Protein AF-A0A941S8G1-F1 (afdb_monomer_lite)

Radius of gyration: 14.99 Å; chains: 1; bounding box: 40×36×42 Å

Structure (mmCIF, N/CA/C/O backbone):
data_AF-A0A941S8G1-F1
#
_entry.id   AF-A0A941S8G1-F1
#
loop_
_atom_site.group_PDB
_atom_site.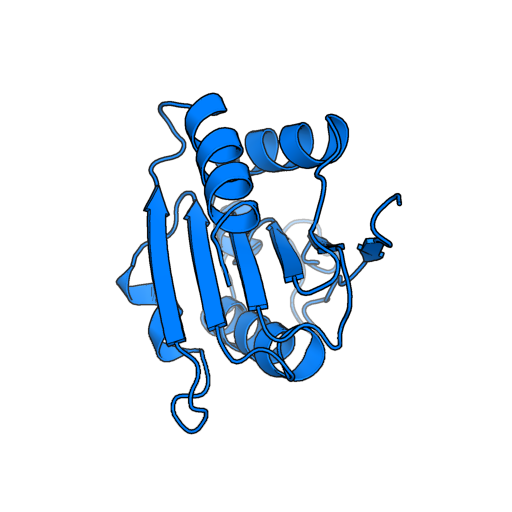id
_atom_site.type_symbol
_atom_site.label_atom_id
_atom_site.label_alt_id
_atom_site.label_comp_id
_atom_site.label_asym_id
_atom_site.label_entity_id
_atom_site.label_seq_id
_atom_site.pdbx_PDB_ins_code
_atom_site.Cartn_x
_atom_site.Cartn_y
_atom_site.Cartn_z
_atom_site.occupancy
_atom_site.B_iso_or_equiv
_atom_site.auth_seq_id
_atom_site.auth_comp_id
_atom_site.auth_asym_id
_atom_site.auth_atom_id
_atom_site.pdbx_PDB_model_num
ATOM 1 N N . MET A 1 1 ? 0.947 2.226 21.426 1.00 46.94 1 MET A N 1
ATOM 2 C CA . MET A 1 1 ? 1.421 0.848 21.157 1.00 46.94 1 MET A CA 1
ATOM 3 C C . MET A 1 1 ? 2.188 0.876 19.835 1.00 46.94 1 MET A C 1
ATOM 5 O O . MET A 1 1 ? 1.737 1.578 18.941 1.00 46.94 1 MET A O 1
ATOM 9 N N . LYS A 1 2 ? 3.360 0.236 19.699 1.00 51.78 2 LYS A N 1
ATOM 10 C CA . LYS A 1 2 ? 4.043 0.170 18.388 1.00 51.78 2 LYS A CA 1
ATOM 11 C C . LYS A 1 2 ? 3.236 -0.755 17.471 1.00 51.78 2 LYS A C 1
ATOM 13 O O . LYS A 1 2 ? 2.926 -1.872 17.883 1.00 51.78 2 LYS A O 1
ATOM 18 N N . ALA A 1 3 ? 2.880 -0.292 16.273 1.00 56.44 3 ALA A N 1
ATOM 19 C CA . ALA A 1 3 ? 2.193 -1.122 15.288 1.00 56.44 3 ALA A CA 1
ATOM 20 C C . ALA A 1 3 ? 3.058 -2.350 14.961 1.00 56.44 3 ALA A C 1
ATOM 22 O O . ALA A 1 3 ? 4.266 -2.221 14.752 1.00 56.44 3 ALA A O 1
ATOM 23 N N . ARG A 1 4 ? 2.458 -3.547 14.949 1.00 70.94 4 ARG A N 1
ATOM 24 C CA . ARG A 1 4 ? 3.142 -4.756 14.469 1.00 70.94 4 ARG A CA 1
ATOM 25 C C . ARG A 1 4 ? 3.338 -4.631 12.959 1.00 70.94 4 ARG A C 1
ATOM 27 O O . ARG A 1 4 ? 2.390 -4.260 12.269 1.00 70.94 4 ARG A O 1
ATOM 34 N N . ALA A 1 5 ? 4.555 -4.903 12.494 1.00 81.75 5 ALA A N 1
ATOM 35 C CA . ALA A 1 5 ? 4.916 -4.894 11.083 1.00 81.75 5 ALA A CA 1
ATOM 36 C C . ALA A 1 5 ? 4.945 -6.323 10.543 1.00 81.75 5 ALA A C 1
ATOM 38 O O . ALA A 1 5 ? 5.707 -7.155 11.034 1.00 81.75 5 ALA A O 1
ATOM 39 N N . ASP A 1 6 ? 4.126 -6.578 9.529 1.00 82.94 6 ASP A N 1
ATOM 40 C CA . ASP A 1 6 ? 4.162 -7.790 8.725 1.00 82.94 6 ASP A CA 1
ATOM 41 C C . ASP A 1 6 ? 4.955 -7.485 7.448 1.00 82.94 6 ASP A C 1
ATOM 43 O O . ASP A 1 6 ? 4.544 -6.643 6.644 1.00 82.94 6 ASP A O 1
ATOM 47 N N . THR A 1 7 ? 6.063 -8.186 7.218 1.00 82.50 7 THR A N 1
ATOM 48 C CA . THR A 1 7 ? 6.676 -8.219 5.886 1.00 82.50 7 THR A CA 1
ATOM 49 C C . THR A 1 7 ? 5.793 -9.061 4.972 1.00 82.50 7 THR A C 1
ATOM 51 O O . THR A 1 7 ? 5.496 -10.216 5.282 1.00 82.50 7 THR A O 1
ATOM 54 N N . ILE A 1 8 ? 5.361 -8.495 3.846 1.00 82.00 8 ILE A N 1
ATOM 55 C CA . ILE A 1 8 ? 4.464 -9.160 2.896 1.00 82.00 8 ILE A CA 1
ATOM 56 C C . ILE A 1 8 ? 5.070 -9.150 1.492 1.00 82.00 8 ILE A C 1
ATOM 58 O O . ILE A 1 8 ? 4.488 -8.613 0.563 1.00 82.00 8 ILE A O 1
ATOM 62 N N . SER A 1 9 ? 6.251 -9.740 1.322 1.00 77.31 9 SER A N 1
ATOM 63 C CA . SER A 1 9 ? 6.925 -9.813 0.018 1.00 77.31 9 SER A CA 1
ATOM 64 C C . SER A 1 9 ? 6.367 -10.936 -0.863 1.00 77.31 9 SER A C 1
ATOM 66 O O . SER A 1 9 ? 5.870 -11.953 -0.365 1.00 77.31 9 SER A O 1
ATOM 68 N N . ARG A 1 10 ? 6.445 -10.768 -2.186 1.00 75.44 10 ARG A N 1
ATOM 69 C CA . ARG A 1 10 ? 6.044 -11.772 -3.190 1.00 75.44 10 ARG A CA 1
ATOM 70 C C . ARG A 1 10 ? 7.096 -11.848 -4.298 1.00 75.44 10 ARG A C 1
ATOM 72 O O . ARG A 1 10 ? 7.758 -10.851 -4.569 1.00 75.44 10 ARG A O 1
ATOM 79 N N . ALA A 1 11 ? 7.242 -13.022 -4.913 1.00 75.94 11 ALA A N 1
ATOM 80 C CA . ALA A 1 11 ? 8.212 -13.293 -5.977 1.00 75.94 11 ALA A CA 1
ATOM 81 C C . ALA A 1 11 ? 7.508 -13.608 -7.307 1.00 75.94 11 ALA A C 1
ATOM 83 O O . ALA A 1 11 ? 6.461 -14.262 -7.303 1.00 75.94 11 ALA A O 1
ATOM 84 N N . HIS A 1 12 ? 8.088 -13.191 -8.441 1.00 72.56 12 HIS A N 1
ATOM 85 C CA . HIS A 1 12 ? 7.605 -13.613 -9.764 1.00 72.56 12 HIS A CA 1
ATOM 86 C C . HIS A 1 12 ? 8.127 -15.010 -10.082 1.00 72.56 12 HIS A C 1
ATOM 88 O O . HIS A 1 12 ? 9.312 -15.199 -10.359 1.00 72.56 12 HIS A O 1
ATOM 94 N N . MET A 1 13 ? 7.240 -16.002 -10.052 1.00 71.38 13 MET A N 1
ATOM 95 C CA . MET A 1 13 ? 7.596 -17.362 -10.440 1.00 71.38 13 MET A CA 1
ATOM 96 C C . MET A 1 13 ? 7.676 -17.448 -11.969 1.00 71.38 13 MET A C 1
ATOM 98 O O . MET A 1 13 ? 6.654 -17.479 -12.651 1.00 71.38 13 MET A O 1
ATOM 102 N N . GLY A 1 14 ? 8.899 -17.505 -12.504 1.00 72.75 14 GLY A N 1
ATOM 103 C CA . GLY A 1 14 ? 9.152 -17.702 -13.938 1.00 72.75 14 GLY A CA 1
ATOM 104 C C . GLY A 1 14 ? 9.641 -16.467 -14.699 1.00 72.75 14 GLY A C 1
ATOM 105 O O . GLY A 1 14 ? 9.787 -16.530 -15.921 1.00 72.75 14 GLY A O 1
ATOM 106 N N . LYS A 1 15 ? 9.931 -15.360 -14.008 1.00 74.06 15 LYS A N 1
ATOM 107 C CA . LYS A 1 15 ? 10.639 -14.208 -14.578 1.00 74.06 15 LYS A CA 1
ATOM 108 C C . LYS A 1 15 ? 11.819 -13.817 -13.695 1.00 74.06 15 LYS A C 1
ATOM 110 O O . LYS A 1 15 ? 11.701 -13.758 -12.473 1.00 74.06 15 LYS A O 1
ATOM 115 N N . SER A 1 16 ? 12.936 -13.516 -14.345 1.00 80.31 16 SER A N 1
ATOM 116 C CA . SER A 1 16 ? 14.133 -12.978 -13.707 1.00 80.31 16 SER A CA 1
ATOM 117 C C . SER A 1 16 ? 14.326 -11.514 -14.083 1.00 80.31 16 SER A C 1
ATOM 119 O O . SER A 1 16 ? 13.880 -11.074 -15.145 1.00 80.31 16 SER A O 1
ATOM 121 N N . GLY A 1 17 ? 15.011 -10.772 -13.217 1.00 74.06 17 GLY A N 1
ATOM 122 C CA . GLY A 1 17 ? 15.521 -9.448 -13.534 1.00 74.06 17 GLY A CA 1
ATOM 123 C C . GLY A 1 17 ? 16.652 -9.513 -14.569 1.00 74.06 17 GLY A C 1
ATOM 124 O O . GLY A 1 17 ? 17.101 -10.605 -14.938 1.00 74.06 17 GLY A O 1
ATOM 125 N N . PRO A 1 18 ? 17.154 -8.352 -15.025 1.00 75.25 18 PRO A N 1
ATOM 126 C CA . PRO A 1 18 ? 18.243 -8.278 -16.003 1.00 75.25 18 PRO A CA 1
ATOM 127 C C . PRO A 1 18 ? 19.530 -9.011 -15.587 1.00 75.25 18 PRO A C 1
ATOM 129 O O . PRO A 1 18 ? 20.319 -9.404 -16.440 1.00 75.25 18 PRO A O 1
ATOM 132 N N . ASP A 1 19 ? 19.739 -9.218 -14.285 1.00 79.56 19 ASP A N 1
ATOM 133 C CA . ASP A 1 19 ? 20.879 -9.939 -13.709 1.00 79.56 19 ASP A CA 1
ATOM 134 C C . ASP A 1 19 ? 20.631 -11.452 -13.525 1.00 79.56 19 ASP A C 1
ATOM 136 O O . ASP A 1 19 ? 21.445 -12.149 -12.917 1.00 79.56 19 ASP A O 1
ATOM 140 N N . GLY A 1 20 ? 19.502 -11.968 -14.020 1.00 80.06 20 GLY A N 1
ATOM 141 C CA . GLY A 1 20 ? 19.110 -13.372 -13.908 1.00 80.06 20 GLY A CA 1
ATOM 142 C C . GLY A 1 20 ? 18.503 -13.763 -12.556 1.00 80.06 20 GLY A C 1
ATOM 143 O O . GLY A 1 20 ? 18.044 -14.901 -12.417 1.00 80.06 20 GLY A O 1
ATOM 144 N N . LYS A 1 21 ? 18.432 -12.853 -11.575 1.00 79.50 21 LYS A N 1
ATOM 145 C CA . LYS A 1 21 ? 17.891 -13.146 -10.237 1.00 79.50 21 LYS A CA 1
ATOM 146 C C . LYS A 1 21 ? 16.364 -13.029 -10.184 1.00 79.50 21 LYS A C 1
ATOM 148 O O . LYS A 1 21 ? 15.778 -12.347 -11.025 1.00 79.50 21 LYS A O 1
ATOM 153 N N . PRO A 1 22 ? 15.700 -13.666 -9.201 1.00 75.31 22 PRO A N 1
ATOM 154 C CA . PRO A 1 22 ? 14.260 -13.524 -9.034 1.00 75.31 22 PRO A CA 1
ATOM 155 C C . PRO A 1 22 ? 13.868 -12.076 -8.734 1.00 75.31 22 PRO A C 1
ATOM 157 O O . PRO A 1 22 ? 14.579 -11.361 -8.027 1.00 75.31 22 PRO A O 1
ATOM 160 N N . VAL A 1 23 ? 12.713 -11.667 -9.254 1.00 77.06 23 VAL A N 1
ATOM 161 C CA . VAL A 1 23 ? 12.142 -10.341 -9.009 1.00 77.06 23 VAL A CA 1
ATOM 162 C C . VAL A 1 23 ? 11.171 -10.415 -7.835 1.00 77.06 23 VAL A C 1
ATOM 164 O O . VAL A 1 23 ? 10.288 -11.279 -7.812 1.00 77.06 23 VAL A O 1
ATOM 167 N N . PHE A 1 24 ? 11.330 -9.499 -6.880 1.00 75.00 24 PHE A N 1
ATOM 168 C CA . PHE A 1 24 ? 10.504 -9.402 -5.680 1.00 75.00 24 PHE A CA 1
ATOM 169 C C . PHE A 1 24 ? 9.823 -8.041 -5.580 1.00 75.00 24 PHE A C 1
ATOM 171 O O . PHE A 1 24 ? 10.317 -7.047 -6.108 1.00 75.00 24 PHE A O 1
ATOM 178 N N . ILE A 1 25 ? 8.708 -8.018 -4.855 1.00 76.25 25 ILE A N 1
ATOM 179 C CA . ILE A 1 25 ? 8.088 -6.788 -4.361 1.00 76.25 25 ILE A CA 1
ATOM 180 C C . ILE A 1 25 ? 8.432 -6.634 -2.892 1.00 76.25 25 ILE A C 1
ATOM 182 O O . ILE A 1 25 ? 8.240 -7.566 -2.099 1.00 76.25 25 ILE A O 1
ATOM 186 N N . ASP A 1 26 ? 8.841 -5.425 -2.536 1.00 80.62 26 ASP A N 1
ATOM 187 C CA . ASP A 1 26 ? 8.967 -5.014 -1.153 1.00 80.62 26 ASP A CA 1
ATOM 188 C C . ASP A 1 26 ? 7.657 -4.373 -0.701 1.00 80.62 26 ASP A C 1
ATOM 190 O O . ASP A 1 26 ? 7.302 -3.251 -1.064 1.00 80.62 26 ASP A O 1
ATOM 194 N N . SER A 1 27 ? 6.906 -5.110 0.111 1.00 88.12 27 SER A N 1
ATOM 195 C CA . SER A 1 27 ? 5.709 -4.585 0.753 1.00 88.12 27 SER A CA 1
ATOM 196 C C . SER A 1 27 ? 5.703 -4.861 2.245 1.00 88.12 27 SER A C 1
ATOM 198 O O . SER A 1 27 ? 6.176 -5.892 2.732 1.00 88.12 27 SER A O 1
ATOM 200 N N . VAL A 1 28 ? 5.138 -3.910 2.982 1.00 91.31 28 VAL A N 1
ATOM 201 C CA . VAL A 1 28 ? 4.984 -3.982 4.432 1.00 91.31 28 VAL A CA 1
ATOM 202 C C . VAL A 1 28 ? 3.556 -3.634 4.800 1.00 91.31 28 VAL A C 1
ATOM 204 O O . VAL A 1 28 ? 2.953 -2.724 4.230 1.00 91.31 28 VAL A O 1
ATOM 207 N N . ALA A 1 29 ? 3.015 -4.352 5.774 1.00 93.62 29 ALA A N 1
ATOM 208 C CA . ALA A 1 29 ? 1.738 -4.025 6.368 1.00 93.62 29 ALA A CA 1
ATOM 209 C C . ALA A 1 29 ? 1.890 -3.740 7.861 1.00 93.62 29 ALA A C 1
ATOM 211 O O . ALA A 1 29 ? 2.652 -4.392 8.568 1.00 93.62 29 ALA A O 1
ATOM 212 N N . LEU A 1 30 ? 1.147 -2.752 8.340 1.00 93.75 30 LEU A N 1
ATOM 213 C CA . LEU A 1 30 ? 1.139 -2.288 9.718 1.00 93.75 30 LEU A CA 1
ATOM 214 C C . LEU A 1 30 ? -0.301 -2.285 10.236 1.00 93.75 30 LEU A C 1
ATOM 216 O O . LEU A 1 30 ? -1.229 -1.926 9.509 1.00 93.75 30 LEU A O 1
ATOM 220 N N . GLY A 1 31 ? -0.487 -2.660 11.500 1.00 92.44 31 GLY A N 1
ATOM 221 C CA . GLY A 1 31 ? -1.815 -2.734 12.123 1.00 92.44 31 GLY A CA 1
ATOM 222 C C . GLY A 1 31 ? -2.519 -4.080 11.908 1.00 92.44 31 GLY A C 1
ATOM 223 O O . GLY A 1 31 ? -1.958 -5.026 11.353 1.00 92.44 31 GLY A O 1
ATOM 224 N N . SER A 1 32 ? -3.754 -4.203 12.396 1.00 91.44 32 SER A N 1
ATOM 225 C CA . SER A 1 32 ? -4.457 -5.492 12.480 1.00 91.44 32 SER A CA 1
ATOM 226 C C . SER A 1 32 ? -4.929 -6.014 11.116 1.00 91.44 32 SER A C 1
ATOM 228 O O . SER A 1 32 ? -5.552 -5.286 10.348 1.00 91.44 32 SER A O 1
ATOM 230 N N . ARG A 1 33 ? -4.745 -7.315 10.838 1.00 90.62 33 ARG A N 1
ATOM 231 C CA . ARG A 1 33 ? -5.386 -8.001 9.688 1.00 90.62 33 ARG A CA 1
ATOM 232 C C . ARG A 1 33 ? -6.916 -8.047 9.790 1.00 90.62 33 ARG A C 1
ATOM 234 O O . ARG A 1 33 ? -7.596 -8.280 8.796 1.00 90.62 33 ARG A O 1
ATOM 241 N N . GLY A 1 34 ? -7.462 -7.848 10.992 1.00 90.75 34 GLY A N 1
ATOM 242 C CA . GLY A 1 34 ? -8.902 -7.779 11.242 1.00 90.75 34 GLY A CA 1
ATOM 243 C C . GLY A 1 34 ? -9.515 -6.390 11.040 1.00 90.75 34 GLY A C 1
ATOM 244 O O . GLY A 1 34 ? -10.733 -6.263 11.168 1.00 90.75 34 GLY A O 1
ATOM 245 N N . ALA A 1 35 ? -8.701 -5.370 10.744 1.00 92.81 35 ALA A N 1
ATOM 246 C CA . ALA A 1 35 ? -9.152 -3.994 10.570 1.00 92.81 35 ALA A CA 1
ATOM 247 C C . ALA A 1 35 ? -10.234 -3.873 9.485 1.00 92.81 35 ALA A C 1
ATOM 249 O O . ALA A 1 35 ? -10.182 -4.529 8.440 1.00 92.81 35 ALA A O 1
ATOM 250 N N . LYS A 1 36 ? -11.221 -3.010 9.738 1.00 93.00 36 LYS A N 1
ATOM 251 C CA . LYS A 1 36 ? -12.292 -2.698 8.776 1.00 93.00 36 LYS A CA 1
ATOM 252 C C . LYS A 1 36 ? -11.941 -1.535 7.863 1.00 93.00 36 LYS A C 1
ATOM 254 O O . LYS A 1 36 ? -12.545 -1.402 6.799 1.00 93.00 36 LYS A O 1
ATOM 259 N N . LYS A 1 37 ? -10.949 -0.739 8.253 1.00 93.38 37 LYS A N 1
ATOM 260 C CA . LYS A 1 37 ? -10.439 0.385 7.481 1.00 93.38 37 LYS A CA 1
ATOM 261 C C . LYS A 1 37 ? -9.005 0.124 7.066 1.00 93.38 37 LYS A C 1
ATOM 263 O O . LYS A 1 37 ? -8.236 -0.464 7.830 1.00 93.38 37 LYS A O 1
ATOM 268 N N . ALA A 1 38 ? -8.627 0.601 5.890 1.00 94.69 38 ALA A N 1
ATOM 269 C CA . ALA A 1 38 ? -7.238 0.564 5.485 1.00 94.69 38 ALA A CA 1
ATOM 270 C C . ALA A 1 38 ? -6.823 1.749 4.622 1.00 94.69 38 ALA A C 1
ATOM 272 O O . ALA A 1 38 ? -7.627 2.340 3.901 1.00 94.69 38 ALA A O 1
ATOM 273 N N . VAL A 1 39 ? -5.528 2.043 4.685 1.00 94.50 39 VAL A N 1
ATOM 274 C CA . VAL A 1 39 ? -4.822 2.875 3.717 1.00 94.50 39 VAL A CA 1
ATOM 275 C C . VAL A 1 39 ? -3.868 1.961 2.953 1.00 94.50 39 VAL A C 1
ATOM 277 O O . VAL A 1 39 ? -3.007 1.323 3.556 1.00 94.50 39 VAL A O 1
ATOM 280 N N . LEU A 1 40 ? -4.025 1.885 1.637 1.00 93.69 40 LEU A N 1
ATOM 281 C CA . LEU A 1 40 ? -3.083 1.242 0.731 1.00 93.69 40 LEU A CA 1
ATOM 282 C C . LEU A 1 40 ? -2.257 2.328 0.044 1.00 93.69 40 LEU A C 1
ATOM 284 O O . LEU A 1 40 ? -2.784 3.134 -0.715 1.00 93.69 40 LEU A O 1
ATOM 288 N N . VAL A 1 41 ? -0.960 2.347 0.313 1.00 92.25 41 VAL A N 1
ATOM 289 C CA . VAL A 1 41 ? 0.015 3.213 -0.342 1.00 92.25 41 VAL A CA 1
ATOM 290 C C . VAL A 1 41 ? 0.679 2.422 -1.455 1.00 92.25 41 VAL A C 1
ATOM 292 O O . VAL A 1 41 ? 1.245 1.361 -1.198 1.00 92.25 41 VAL A O 1
ATOM 295 N N . ILE A 1 42 ? 0.632 2.946 -2.675 1.00 89.69 42 ILE A N 1
ATOM 296 C CA . ILE A 1 42 ? 1.277 2.336 -3.833 1.00 89.69 42 ILE A CA 1
ATOM 297 C C . ILE A 1 42 ? 2.291 3.319 -4.406 1.00 89.69 42 ILE A C 1
ATOM 299 O O . ILE A 1 42 ? 1.972 4.475 -4.678 1.00 89.69 42 ILE A O 1
ATOM 303 N N . VAL A 1 43 ? 3.517 2.843 -4.567 1.00 87.00 43 VAL A N 1
ATOM 304 C CA . VAL A 1 43 ? 4.682 3.612 -4.996 1.00 87.00 43 VAL A CA 1
ATOM 305 C C . VAL A 1 43 ? 5.058 3.180 -6.413 1.00 87.00 43 VAL A C 1
ATOM 307 O O . VAL A 1 43 ? 5.426 2.024 -6.627 1.00 87.00 43 VAL A O 1
ATOM 310 N N . GLY A 1 44 ? 4.958 4.101 -7.370 1.00 79.88 44 GLY A N 1
ATOM 311 C CA . GLY A 1 44 ? 5.235 3.860 -8.789 1.00 79.88 44 GLY A CA 1
ATOM 312 C C . GLY A 1 44 ? 6.629 4.286 -9.258 1.00 79.88 44 GLY A C 1
ATOM 313 O O . GLY A 1 44 ? 7.073 3.836 -10.307 1.00 79.88 44 GLY A O 1
ATOM 314 N N . ASP A 1 45 ? 7.342 5.122 -8.496 1.00 78.44 45 ASP A N 1
ATOM 315 C CA . ASP A 1 45 ? 8.636 5.676 -8.914 1.00 78.44 45 ASP A CA 1
ATOM 316 C C . ASP A 1 45 ? 9.659 5.821 -7.769 1.00 78.44 45 ASP A C 1
ATOM 318 O O . ASP A 1 45 ? 9.367 5.615 -6.586 1.00 78.44 45 ASP A O 1
ATOM 322 N N . ILE A 1 46 ? 10.895 6.180 -8.136 1.00 78.62 46 ILE A N 1
ATOM 323 C CA . ILE A 1 46 ? 12.027 6.321 -7.210 1.00 78.62 46 ILE A CA 1
ATOM 324 C C . ILE A 1 46 ? 11.832 7.449 -6.179 1.00 78.62 46 ILE A C 1
ATOM 326 O O . ILE A 1 46 ? 12.287 7.330 -5.042 1.00 78.62 46 ILE A O 1
ATOM 330 N N . HIS A 1 47 ? 11.130 8.533 -6.521 1.00 79.19 47 HIS A N 1
ATOM 331 C CA . HIS A 1 47 ? 10.884 9.639 -5.592 1.00 79.19 47 HIS A CA 1
ATOM 332 C C . HIS A 1 47 ? 9.860 9.235 -4.528 1.00 79.19 47 HIS A C 1
ATOM 334 O O . HIS A 1 47 ? 10.077 9.455 -3.333 1.00 79.19 47 HIS A O 1
ATOM 340 N N . ALA A 1 48 ? 8.782 8.570 -4.946 1.00 79.75 48 ALA A N 1
ATOM 341 C CA . ALA A 1 48 ? 7.797 7.959 -4.062 1.00 79.75 48 ALA A CA 1
ATOM 342 C C . ALA A 1 48 ? 8.442 6.916 -3.131 1.00 79.75 48 ALA A C 1
ATOM 344 O O . ALA A 1 48 ? 8.109 6.825 -1.949 1.00 79.75 48 ALA A O 1
ATOM 345 N N . SER A 1 49 ? 9.406 6.156 -3.653 1.00 82.06 49 SER A N 1
ATOM 346 C CA . SER A 1 49 ? 10.155 5.144 -2.909 1.00 82.06 49 SER A CA 1
ATOM 347 C C . SER A 1 49 ? 10.976 5.752 -1.765 1.00 82.06 49 SER A C 1
ATOM 349 O O . SER A 1 49 ? 10.888 5.303 -0.615 1.00 82.06 49 SER A O 1
ATOM 351 N N . VAL A 1 50 ? 11.722 6.825 -2.042 1.00 82.38 50 VAL A N 1
ATOM 352 C CA . VAL A 1 50 ? 12.461 7.579 -1.015 1.00 82.38 50 VAL A CA 1
ATOM 353 C C . VAL A 1 50 ? 11.502 8.133 0.039 1.00 82.38 50 VAL A C 1
ATOM 355 O O . VAL A 1 50 ? 11.756 8.040 1.243 1.00 82.38 50 VAL A O 1
ATOM 358 N N . ALA A 1 51 ? 10.368 8.675 -0.401 1.00 79.31 51 ALA A N 1
ATOM 359 C CA . ALA A 1 51 ? 9.370 9.262 0.476 1.00 79.31 51 ALA A CA 1
ATOM 360 C C . ALA A 1 51 ? 8.768 8.236 1.451 1.00 79.31 51 ALA A C 1
ATOM 362 O O . ALA A 1 51 ? 8.636 8.530 2.645 1.00 79.31 51 ALA A O 1
ATOM 363 N N . VAL A 1 52 ? 8.424 7.038 0.964 1.00 84.12 52 VAL A N 1
ATOM 364 C CA . VAL A 1 52 ? 7.835 5.975 1.792 1.00 84.12 52 VAL A CA 1
ATOM 365 C C . VAL A 1 52 ? 8.850 5.364 2.742 1.00 84.12 52 VAL A C 1
ATOM 367 O O . VAL A 1 52 ? 8.524 5.094 3.895 1.00 84.12 52 VAL A O 1
ATOM 370 N N . THR A 1 53 ? 10.101 5.238 2.302 1.00 84.88 53 THR A N 1
ATOM 371 C CA . THR A 1 53 ? 11.200 4.789 3.158 1.00 84.88 53 THR A CA 1
ATOM 372 C C . THR A 1 53 ? 11.364 5.736 4.342 1.00 84.88 53 THR A C 1
ATOM 374 O O . THR A 1 53 ? 11.378 5.297 5.490 1.00 84.88 53 THR A O 1
ATOM 377 N N . ALA A 1 54 ? 11.388 7.043 4.082 1.00 82.50 54 ALA A N 1
ATOM 378 C CA . ALA A 1 54 ? 11.515 8.033 5.140 1.00 82.50 54 ALA A CA 1
ATOM 379 C C . ALA A 1 54 ? 10.276 8.089 6.057 1.00 82.50 54 ALA A C 1
ATOM 381 O O . ALA A 1 54 ? 10.417 8.246 7.264 1.00 82.50 54 ALA A O 1
ATOM 382 N N . LEU A 1 55 ? 9.062 7.891 5.521 1.00 83.69 55 LEU A N 1
ATOM 383 C CA . LEU A 1 55 ? 7.847 7.741 6.334 1.00 83.69 55 LEU A CA 1
ATOM 384 C C . LEU A 1 55 ? 7.956 6.566 7.322 1.00 83.69 55 LEU A C 1
ATOM 386 O O . LEU A 1 55 ? 7.546 6.695 8.474 1.00 83.69 55 LEU A O 1
ATOM 390 N N . LEU A 1 56 ? 8.474 5.421 6.866 1.00 85.88 56 LEU A N 1
ATOM 391 C CA . LEU A 1 56 ? 8.637 4.229 7.700 1.00 85.88 56 LEU A CA 1
ATOM 392 C C . LEU A 1 56 ? 9.759 4.408 8.735 1.00 85.88 56 LEU A C 1
ATOM 394 O O . LEU A 1 56 ? 9.589 3.990 9.879 1.00 85.88 56 LEU A O 1
ATOM 398 N N . GLN A 1 57 ? 10.863 5.063 8.363 1.00 85.50 57 GLN A N 1
ATOM 399 C CA . GLN A 1 57 ? 11.980 5.381 9.264 1.00 85.50 57 GLN A CA 1
ATOM 400 C C . GLN A 1 57 ? 11.583 6.349 10.385 1.00 85.50 57 GLN A C 1
ATOM 402 O O . GLN A 1 57 ? 11.945 6.120 11.538 1.00 85.50 57 GLN A O 1
ATOM 407 N N . ASP A 1 58 ? 10.796 7.382 10.070 1.00 83.19 58 ASP A N 1
ATOM 408 C CA . ASP A 1 58 ? 10.287 8.352 11.052 1.00 83.19 58 ASP A CA 1
ATOM 409 C C . ASP A 1 58 ? 9.294 7.725 12.050 1.00 83.19 58 ASP A C 1
ATOM 411 O O . ASP A 1 58 ? 8.943 8.331 13.065 1.00 83.19 58 ASP A O 1
ATOM 415 N N . GLY A 1 59 ? 8.820 6.512 11.756 1.00 82.00 59 GLY A N 1
ATOM 416 C CA . GLY A 1 59 ? 7.749 5.851 12.476 1.00 82.00 59 GLY A CA 1
ATOM 417 C C . GLY A 1 59 ? 6.377 6.381 12.060 1.00 82.00 59 GLY A C 1
ATOM 418 O O . GLY A 1 59 ? 6.089 7.579 12.079 1.00 82.00 59 GLY A O 1
ATOM 419 N N . VAL A 1 60 ? 5.479 5.456 11.728 1.00 85.75 60 VAL A N 1
ATOM 420 C CA . VAL A 1 60 ? 4.076 5.760 11.441 1.00 85.75 60 VAL A CA 1
ATOM 421 C C . VAL A 1 60 ? 3.187 5.141 12.515 1.00 85.75 60 VAL A C 1
ATOM 423 O O . VAL A 1 60 ? 3.275 3.950 12.818 1.00 85.75 60 VAL A O 1
ATOM 426 N N . ALA A 1 61 ? 2.340 5.969 13.123 1.00 88.62 61 ALA A N 1
ATOM 427 C CA . ALA A 1 61 ? 1.311 5.505 14.040 1.00 88.62 61 ALA A CA 1
ATOM 428 C C . ALA A 1 61 ? 0.092 5.068 13.224 1.00 88.62 61 ALA A C 1
ATOM 430 O O . ALA A 1 61 ? -0.482 5.871 12.490 1.00 88.62 61 ALA A O 1
ATOM 431 N N . VAL A 1 62 ? -0.287 3.799 13.352 1.00 91.50 62 VAL A N 1
ATOM 432 C CA . VAL A 1 62 ? -1.491 3.243 12.727 1.00 91.50 62 VAL A CA 1
ATOM 433 C C . VAL A 1 62 ? -2.532 3.039 13.829 1.00 91.50 62 VAL A C 1
ATOM 435 O O . VAL A 1 62 ? -2.196 2.375 14.813 1.00 91.50 62 VAL A O 1
ATOM 438 N N . PRO A 1 63 ? -3.747 3.608 13.710 1.00 91.50 63 PRO A N 1
ATOM 439 C CA . PRO A 1 63 ? -4.822 3.361 14.669 1.00 91.50 63 PRO A CA 1
ATOM 440 C C . PRO A 1 63 ? -5.179 1.875 14.777 1.00 91.50 63 PRO A C 1
ATOM 442 O O . PRO A 1 63 ? -5.050 1.128 13.807 1.00 91.50 63 PRO A O 1
ATOM 445 N N . ASP A 1 64 ? -5.673 1.453 15.941 1.00 89.06 64 ASP A N 1
ATOM 446 C CA . ASP A 1 64 ? -5.931 0.036 16.239 1.00 89.06 64 ASP A CA 1
ATOM 447 C C . ASP A 1 64 ? -6.986 -0.606 15.314 1.00 89.06 64 ASP A C 1
ATOM 449 O O . ASP A 1 64 ? -6.944 -1.813 15.058 1.00 89.06 64 ASP A O 1
ATOM 453 N N . ASP A 1 65 ? -7.918 0.190 14.781 1.00 91.38 65 ASP A N 1
ATOM 454 C CA . ASP A 1 65 ? -8.974 -0.240 13.858 1.00 91.38 65 ASP A CA 1
ATOM 455 C C . ASP A 1 65 ? -8.599 -0.093 12.371 1.00 91.38 65 ASP A C 1
ATOM 457 O O . ASP A 1 65 ? -9.424 -0.385 11.494 1.00 91.38 65 ASP A O 1
ATOM 461 N N . MET A 1 66 ? -7.362 0.327 12.084 1.00 94.12 66 MET A N 1
ATOM 462 C CA . MET A 1 66 ? -6.847 0.543 10.737 1.00 94.12 66 MET A CA 1
ATOM 463 C C . MET A 1 66 ? -5.700 -0.408 10.384 1.00 94.12 66 MET A C 1
ATOM 465 O O . MET A 1 66 ? -4.936 -0.887 11.226 1.00 94.12 66 MET A O 1
ATOM 469 N N . ARG A 1 67 ? -5.557 -0.644 9.080 1.00 94.56 67 ARG A N 1
ATOM 470 C CA . ARG A 1 67 ? -4.385 -1.281 8.481 1.00 94.56 67 ARG A CA 1
ATOM 471 C C . ARG A 1 67 ? -3.733 -0.331 7.485 1.00 94.56 67 ARG A C 1
ATOM 473 O O . ARG A 1 67 ? -4.411 0.250 6.645 1.00 94.56 67 ARG A O 1
ATOM 480 N N . LEU A 1 68 ? -2.418 -0.187 7.554 1.00 95.00 68 LEU A N 1
ATOM 481 C CA . LEU A 1 68 ? -1.631 0.472 6.515 1.00 95.00 68 LEU A CA 1
ATOM 482 C C . LEU A 1 68 ? -0.914 -0.614 5.722 1.00 95.00 68 LEU A C 1
ATOM 484 O O . LEU A 1 68 ? -0.185 -1.407 6.307 1.00 95.00 68 LEU A O 1
ATOM 488 N N . VAL A 1 69 ? -1.109 -0.651 4.410 1.00 94.19 69 VAL A N 1
ATOM 489 C CA . VAL A 1 69 ? -0.345 -1.506 3.499 1.00 94.19 69 VAL A CA 1
ATOM 490 C C . VAL A 1 69 ? 0.464 -0.604 2.586 1.00 94.19 69 VAL A C 1
ATOM 492 O O . VAL A 1 69 ? -0.079 0.330 2.007 1.00 94.19 69 VAL A O 1
ATOM 495 N N . VAL A 1 70 ? 1.758 -0.865 2.470 1.00 92.75 70 VAL A N 1
ATOM 496 C CA . VAL A 1 70 ? 2.671 -0.133 1.595 1.00 92.75 70 VAL A CA 1
ATOM 497 C C . VAL A 1 70 ? 3.223 -1.103 0.565 1.00 92.75 70 VAL A C 1
ATOM 499 O O . VAL A 1 70 ? 3.814 -2.115 0.936 1.00 92.75 70 VAL A O 1
ATOM 502 N N . VAL A 1 71 ? 3.050 -0.770 -0.711 1.00 90.06 71 VAL A N 1
ATOM 503 C CA . VAL A 1 71 ? 3.619 -1.486 -1.854 1.00 90.06 71 VAL A CA 1
ATOM 504 C C . VAL A 1 71 ? 4.666 -0.601 -2.499 1.00 90.06 71 VAL A C 1
ATOM 506 O O . VAL A 1 71 ? 4.338 0.456 -3.041 1.00 90.06 71 VAL A O 1
ATOM 509 N N . HIS A 1 72 ? 5.920 -1.033 -2.425 1.00 86.00 72 HIS A N 1
ATOM 510 C CA . HIS A 1 72 ? 7.032 -0.401 -3.114 1.00 86.00 72 HIS A CA 1
ATOM 511 C C . HIS A 1 72 ? 7.207 -1.033 -4.497 1.00 86.00 72 HIS A C 1
ATOM 513 O O . HIS A 1 72 ? 7.253 -2.256 -4.595 1.00 86.00 72 HIS A O 1
ATOM 519 N N . ALA A 1 73 ? 7.265 -0.204 -5.544 1.00 80.44 73 ALA A N 1
ATOM 520 C CA . ALA A 1 73 ? 7.419 -0.620 -6.939 1.00 80.44 73 ALA A CA 1
ATOM 521 C C . ALA A 1 73 ? 6.354 -1.641 -7.387 1.00 80.44 73 ALA A C 1
ATOM 523 O O . ALA A 1 73 ? 6.628 -2.832 -7.535 1.00 80.44 73 ALA A O 1
ATOM 524 N N . LEU A 1 74 ? 5.123 -1.158 -7.622 1.00 80.88 74 LEU A N 1
ATOM 525 C CA . LEU A 1 74 ? 3.992 -1.999 -8.052 1.00 80.88 74 LEU A CA 1
ATOM 526 C C . LEU A 1 74 ? 4.338 -2.885 -9.261 1.00 80.88 74 LEU A C 1
ATOM 528 O O . LEU A 1 74 ? 3.994 -4.066 -9.266 1.00 80.88 74 LEU A O 1
ATOM 532 N N . ASP A 1 75 ? 5.044 -2.318 -10.241 1.00 80.69 75 ASP A N 1
ATOM 533 C CA . ASP A 1 75 ? 5.678 -3.054 -11.330 1.00 80.69 75 ASP A CA 1
ATOM 534 C C . ASP A 1 75 ? 7.211 -2.922 -11.225 1.00 80.69 75 ASP A C 1
ATOM 536 O O . ASP A 1 75 ? 7.779 -1.898 -11.622 1.00 80.69 75 ASP A O 1
ATOM 540 N N . PRO A 1 76 ? 7.908 -3.943 -10.698 1.00 78.81 76 PRO A N 1
ATOM 541 C CA . PRO A 1 76 ? 9.357 -3.934 -10.575 1.00 78.81 76 PRO A CA 1
ATOM 542 C C . PRO A 1 76 ? 10.059 -3.976 -11.940 1.00 78.81 76 PRO A C 1
ATOM 544 O O . PRO A 1 76 ? 11.199 -3.527 -12.042 1.00 78.81 76 PRO A O 1
ATOM 547 N N . PHE A 1 77 ? 9.412 -4.466 -13.006 1.00 79.81 77 PHE A N 1
ATOM 548 C CA . PHE A 1 77 ? 9.987 -4.436 -14.352 1.00 79.81 77 PHE A CA 1
ATOM 549 C C . PHE A 1 77 ? 9.949 -3.026 -14.924 1.00 79.81 77 PHE A C 1
ATOM 551 O O . PHE A 1 77 ? 10.980 -2.541 -15.387 1.00 79.81 77 PHE A O 1
ATOM 558 N N . ALA A 1 78 ? 8.808 -2.340 -14.817 1.00 78.94 78 ALA A N 1
ATOM 559 C CA . ALA A 1 78 ? 8.711 -0.931 -15.194 1.00 78.94 78 ALA A CA 1
ATOM 560 C C . ALA A 1 78 ? 9.697 -0.073 -14.385 1.00 78.94 78 ALA A C 1
ATOM 562 O O . ALA A 1 78 ? 10.399 0.763 -14.952 1.00 78.94 78 ALA A O 1
ATOM 563 N N . PHE A 1 79 ? 9.830 -0.344 -13.081 1.00 76.31 79 PHE A N 1
ATOM 564 C CA . PHE A 1 79 ? 10.783 0.342 -12.205 1.00 76.31 79 PHE A CA 1
ATOM 565 C C . PHE A 1 79 ? 12.246 0.160 -12.647 1.00 76.31 79 PHE A C 1
ATOM 567 O O . PHE A 1 79 ? 13.041 1.093 -12.562 1.00 76.31 79 PHE A O 1
ATOM 574 N N . MET A 1 80 ? 12.604 -1.024 -13.152 1.00 77.00 80 MET A N 1
ATOM 575 C CA . MET A 1 80 ? 13.939 -1.323 -13.688 1.00 77.00 80 MET A CA 1
ATOM 576 C C . MET A 1 80 ? 14.096 -0.995 -15.182 1.00 77.00 80 MET A C 1
ATOM 578 O O . MET A 1 80 ? 15.144 -1.293 -15.754 1.00 77.00 80 MET A O 1
ATOM 582 N N . ASN A 1 81 ? 13.079 -0.410 -15.827 1.00 78.94 81 ASN A N 1
ATOM 583 C CA . ASN A 1 81 ? 13.026 -0.205 -17.278 1.00 78.94 81 ASN A CA 1
ATOM 584 C C . ASN A 1 81 ? 13.317 -1.498 -18.077 1.00 78.94 81 ASN A C 1
ATOM 586 O O . ASN A 1 81 ? 14.086 -1.505 -19.041 1.00 78.94 81 ASN A O 1
ATOM 590 N N . ALA A 1 82 ? 12.728 -2.611 -17.638 1.00 79.31 82 ALA A N 1
ATOM 591 C CA . ALA A 1 82 ? 12.883 -3.938 -18.222 1.00 79.31 82 ALA A CA 1
ATOM 592 C C . ALA A 1 82 ? 11.558 -4.439 -18.835 1.00 79.31 82 ALA A C 1
ATOM 594 O O . ALA A 1 82 ? 10.484 -4.061 -18.363 1.00 79.31 82 ALA A O 1
ATOM 595 N N . PRO A 1 83 ? 11.592 -5.326 -19.851 1.00 79.31 83 PRO A N 1
ATOM 596 C CA . PRO A 1 83 ? 10.386 -5.981 -20.353 1.00 79.31 83 PRO A CA 1
ATOM 597 C C . PRO A 1 83 ? 9.691 -6.790 -19.247 1.00 79.31 83 PRO A C 1
ATOM 599 O O . PRO A 1 83 ? 10.270 -7.736 -18.707 1.00 79.31 83 PRO A O 1
ATOM 602 N N . GLY A 1 84 ? 8.455 -6.415 -18.917 1.00 76.81 84 GLY A N 1
ATOM 603 C CA . GLY A 1 84 ? 7.695 -6.988 -17.806 1.00 76.81 84 GLY A CA 1
ATOM 604 C C . GLY A 1 84 ? 6.593 -7.971 -18.194 1.00 76.81 84 GLY A C 1
ATOM 605 O O . GLY A 1 84 ? 6.394 -8.309 -19.361 1.00 76.81 84 GLY A O 1
ATOM 606 N N . ASP A 1 85 ? 5.874 -8.442 -17.175 1.00 78.38 85 ASP A N 1
ATOM 607 C CA . ASP A 1 85 ? 4.585 -9.125 -17.321 1.00 78.38 85 ASP A CA 1
ATOM 608 C C . ASP A 1 85 ? 3.470 -8.080 -17.138 1.00 78.38 85 ASP A C 1
ATOM 610 O O . ASP A 1 85 ? 3.304 -7.584 -16.024 1.00 78.38 85 ASP A O 1
ATOM 614 N N . PRO A 1 86 ? 2.687 -7.744 -18.179 1.00 77.75 86 PRO A N 1
ATOM 615 C CA . PRO A 1 86 ? 1.646 -6.720 -18.075 1.00 77.75 86 PRO A CA 1
ATOM 616 C C . PRO A 1 86 ? 0.534 -7.087 -17.079 1.00 77.75 86 PRO A C 1
ATOM 618 O O . PRO A 1 86 ? -0.178 -6.207 -16.607 1.00 77.75 86 PRO A O 1
ATOM 621 N N . ALA A 1 87 ? 0.388 -8.370 -16.721 1.00 80.44 87 ALA A N 1
ATOM 622 C CA . ALA A 1 87 ? -0.578 -8.827 -15.723 1.00 80.44 87 ALA A CA 1
ATOM 623 C C . ALA A 1 87 ? -0.029 -8.790 -14.282 1.00 80.44 87 ALA A C 1
ATOM 625 O O . ALA A 1 87 ? -0.716 -9.210 -13.347 1.00 80.44 87 ALA A O 1
ATOM 626 N N . TRP A 1 88 ? 1.215 -8.348 -14.082 1.00 81.69 88 TRP A N 1
ATOM 627 C CA . TRP A 1 88 ? 1.886 -8.383 -12.785 1.00 81.69 88 TRP A CA 1
ATOM 628 C C . TRP A 1 88 ? 1.164 -7.552 -11.722 1.00 81.69 88 TRP A C 1
ATOM 630 O O . TRP A 1 88 ? 0.755 -8.088 -10.689 1.00 81.69 88 TRP A O 1
ATOM 640 N N . SER A 1 89 ? 0.965 -6.264 -12.005 1.00 81.12 89 SER A N 1
ATOM 641 C CA . SER A 1 89 ? 0.329 -5.308 -11.095 1.00 81.12 89 SER A CA 1
ATOM 642 C C . SER A 1 89 ? -1.068 -5.769 -10.677 1.00 81.12 89 SER A C 1
ATOM 644 O O . SER A 1 89 ? -1.422 -5.702 -9.500 1.00 81.12 89 SER A O 1
ATOM 646 N N . GLU A 1 90 ? -1.835 -6.321 -11.623 1.00 81.69 90 GLU A N 1
ATOM 647 C CA . GLU A 1 90 ? -3.163 -6.880 -11.368 1.00 81.69 90 GLU A CA 1
ATOM 648 C C . GLU A 1 90 ? -3.108 -8.080 -10.417 1.00 81.69 90 GLU A C 1
ATOM 650 O O . GLU A 1 90 ? -3.776 -8.086 -9.379 1.00 81.69 90 GLU A O 1
ATOM 655 N N . LYS A 1 91 ? -2.289 -9.093 -10.734 1.00 83.06 91 LYS A N 1
ATOM 656 C CA . LYS A 1 91 ? -2.143 -10.297 -9.899 1.00 83.06 91 LYS A CA 1
ATOM 657 C C . LYS A 1 91 ? -1.700 -9.941 -8.483 1.00 83.06 91 LYS A C 1
ATOM 659 O O . LYS A 1 91 ? -2.208 -10.521 -7.522 1.00 83.06 91 LYS A O 1
ATOM 664 N N . MET A 1 92 ? -0.792 -8.976 -8.351 1.00 82.81 92 MET A N 1
ATOM 665 C CA . MET A 1 92 ? -0.313 -8.524 -7.051 1.00 82.81 92 MET A CA 1
ATOM 666 C C . MET A 1 92 ? -1.414 -7.842 -6.241 1.00 82.81 92 MET A C 1
ATOM 668 O O . MET A 1 92 ? -1.673 -8.218 -5.097 1.00 82.81 92 MET A O 1
ATOM 672 N N . LEU A 1 93 ? -2.085 -6.847 -6.820 1.00 84.75 93 LEU A N 1
ATOM 673 C CA . LEU A 1 93 ? -3.135 -6.117 -6.113 1.00 84.75 93 LEU A CA 1
ATOM 674 C C . LEU A 1 93 ? -4.301 -7.031 -5.742 1.00 84.75 93 LEU A C 1
ATOM 676 O O . LEU A 1 93 ? -4.858 -6.887 -4.654 1.00 84.75 93 LEU A O 1
ATOM 680 N N . LYS A 1 94 ? -4.601 -8.035 -6.572 1.00 85.06 94 LYS A N 1
ATOM 681 C CA . LYS A 1 94 ? -5.551 -9.094 -6.231 1.00 85.06 94 LYS A CA 1
ATOM 682 C C . LYS A 1 94 ? -5.102 -9.893 -5.006 1.00 85.06 94 LYS A C 1
ATOM 684 O O . LYS A 1 94 ? -5.912 -10.081 -4.102 1.00 85.06 94 LYS A O 1
ATOM 689 N N . ALA A 1 95 ? -3.835 -10.306 -4.934 1.00 86.38 95 ALA A N 1
ATOM 690 C CA . ALA A 1 95 ? -3.298 -11.019 -3.773 1.00 86.38 95 ALA A CA 1
ATOM 691 C C . ALA A 1 95 ? -3.381 -10.171 -2.490 1.00 86.38 95 ALA A C 1
ATOM 693 O O . ALA A 1 95 ? -3.908 -10.630 -1.475 1.00 86.38 95 ALA A O 1
ATOM 694 N N . ILE A 1 96 ? -2.968 -8.898 -2.553 1.00 88.56 96 ILE A N 1
ATOM 695 C CA . ILE A 1 96 ? -3.108 -7.946 -1.437 1.00 88.56 96 ILE A CA 1
ATOM 696 C C . ILE A 1 96 ? -4.579 -7.823 -1.020 1.00 88.56 96 ILE A C 1
ATOM 698 O O . ILE A 1 96 ? -4.901 -7.883 0.170 1.00 88.56 96 ILE A O 1
ATOM 702 N N . ALA A 1 97 ? -5.492 -7.688 -1.985 1.00 87.69 97 ALA A N 1
ATOM 703 C CA . ALA A 1 97 ? -6.922 -7.572 -1.724 1.00 87.69 97 ALA A CA 1
ATOM 704 C C . ALA A 1 97 ? -7.498 -8.817 -1.019 1.00 87.69 97 ALA A C 1
ATOM 706 O O . ALA A 1 97 ? -8.354 -8.698 -0.134 1.00 87.69 97 ALA A O 1
ATOM 707 N N . THR A 1 98 ? -7.040 -10.016 -1.386 1.00 87.31 98 THR A N 1
ATOM 708 C CA . THR A 1 98 ? -7.556 -11.281 -0.844 1.00 87.31 98 THR A CA 1
ATOM 709 C C . THR A 1 98 ? -6.885 -11.737 0.445 1.00 87.31 98 THR A C 1
ATOM 711 O O . THR A 1 98 ? -7.511 -12.474 1.204 1.00 87.31 98 THR A O 1
ATOM 714 N N . GLU A 1 99 ? -5.657 -11.307 0.724 1.00 87.88 99 GLU A N 1
ATOM 715 C CA . GLU A 1 99 ? -4.868 -11.808 1.859 1.00 87.88 99 GLU A CA 1
ATOM 716 C C . GLU A 1 99 ? -4.686 -10.758 2.960 1.00 87.88 99 GLU A C 1
ATOM 718 O O . GLU A 1 99 ? -4.859 -11.054 4.146 1.00 87.88 99 GLU A O 1
ATOM 723 N N . ASP A 1 100 ? -4.387 -9.513 2.582 1.00 90.25 100 ASP A N 1
ATOM 724 C CA . ASP A 1 100 ? -4.071 -8.432 3.519 1.00 90.25 100 ASP A CA 1
ATOM 725 C C . ASP A 1 100 ? -5.243 -7.485 3.765 1.00 90.25 100 ASP A C 1
ATOM 727 O O . ASP A 1 100 ? -5.363 -6.939 4.861 1.00 90.25 100 ASP A O 1
ATOM 731 N N . LEU A 1 101 ? -6.123 -7.316 2.777 1.00 90.62 101 LEU A N 1
ATOM 732 C CA . LEU A 1 101 ? -7.273 -6.409 2.846 1.00 90.62 101 LEU A CA 1
ATOM 733 C C . LEU A 1 101 ? -8.614 -7.156 2.861 1.00 90.62 101 LEU A C 1
ATOM 735 O O . LEU A 1 101 ? -9.675 -6.557 2.700 1.00 90.62 101 LEU A O 1
ATOM 739 N N . SER A 1 102 ? -8.599 -8.468 3.103 1.00 89.50 102 SER A N 1
ATOM 740 C CA . SER A 1 102 ? -9.787 -9.323 2.983 1.00 89.50 102 SER A CA 1
ATOM 741 C C . SER A 1 102 ? -10.939 -8.969 3.925 1.00 89.50 102 SER A C 1
ATOM 743 O O . SER A 1 102 ? -12.090 -9.327 3.670 1.00 89.50 102 SER A O 1
ATOM 745 N N . ARG A 1 103 ? -10.630 -8.285 5.032 1.00 91.31 103 ARG A N 1
ATOM 746 C CA . ARG A 1 103 ? -11.590 -7.862 6.060 1.00 91.31 103 ARG A CA 1
ATOM 747 C C . ARG A 1 103 ? -11.987 -6.391 5.957 1.00 91.31 103 ARG A C 1
ATOM 749 O O . ARG A 1 103 ? -12.897 -5.992 6.688 1.00 91.31 103 ARG A O 1
ATOM 756 N N . VAL A 1 104 ? -11.341 -5.636 5.069 1.00 91.38 104 VAL A N 1
ATOM 757 C CA . VAL A 1 104 ? -11.529 -4.196 4.888 1.00 91.38 104 VAL A CA 1
ATOM 758 C C . VAL A 1 104 ? -12.842 -3.925 4.159 1.00 91.38 104 VAL A C 1
ATOM 760 O O . VAL A 1 104 ? -13.168 -4.579 3.172 1.00 91.38 104 VAL A O 1
ATOM 763 N N . SER A 1 105 ? -13.587 -2.943 4.657 1.00 90.50 105 SER A N 1
ATOM 764 C CA . SER A 1 105 ? -14.815 -2.411 4.056 1.00 90.50 105 SER A CA 1
ATOM 765 C C . SER A 1 105 ? -14.708 -0.925 3.692 1.00 90.50 105 SER A C 1
ATOM 767 O O . SER A 1 105 ? -15.540 -0.420 2.945 1.00 90.50 105 SER A O 1
ATOM 769 N N . ASP A 1 106 ? -13.692 -0.218 4.191 1.00 91.50 106 ASP A N 1
ATOM 770 C CA . ASP A 1 106 ? -13.383 1.168 3.820 1.00 91.50 106 ASP A CA 1
ATOM 771 C C . ASP A 1 106 ? -11.886 1.283 3.497 1.00 91.50 106 ASP A C 1
ATOM 773 O O . ASP A 1 106 ? -11.032 1.145 4.375 1.00 91.50 106 ASP A O 1
ATOM 777 N N . LEU A 1 107 ? -11.570 1.466 2.218 1.00 91.56 107 LEU A N 1
ATOM 778 C CA . LEU A 1 107 ? -10.216 1.469 1.686 1.00 91.56 107 LEU A CA 1
ATOM 779 C C . LEU A 1 107 ? -9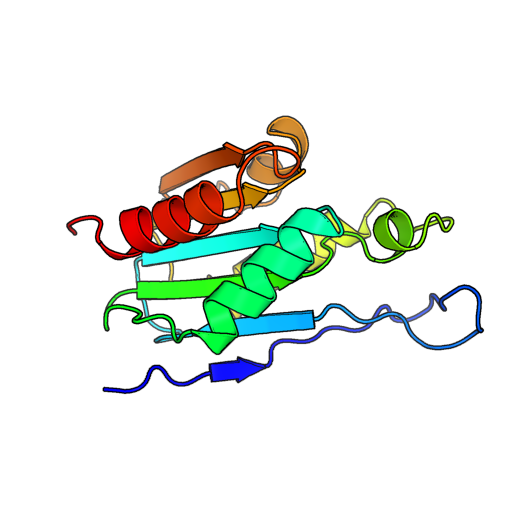.908 2.821 1.042 1.00 91.56 107 LEU A C 1
ATOM 781 O O . LEU A 1 107 ? -10.569 3.249 0.095 1.00 91.56 107 LEU A O 1
ATOM 785 N N . VAL A 1 108 ? -8.837 3.461 1.499 1.00 92.38 108 VAL A N 1
ATOM 786 C CA . VAL A 1 108 ? -8.228 4.585 0.786 1.00 92.38 108 VAL A CA 1
ATOM 787 C C . VAL A 1 108 ? -6.981 4.089 0.076 1.00 92.38 108 VAL A C 1
ATOM 789 O O . VAL A 1 108 ? -6.109 3.494 0.702 1.00 92.38 108 VAL A O 1
ATOM 792 N N . ILE A 1 109 ? -6.886 4.346 -1.222 1.00 90.81 109 ILE A N 1
ATOM 793 C CA . ILE A 1 109 ? -5.712 4.039 -2.031 1.00 90.81 109 ILE A CA 1
ATOM 794 C C . ILE A 1 109 ? -5.009 5.355 -2.355 1.00 90.81 109 ILE A C 1
ATOM 796 O O . ILE A 1 109 ? -5.585 6.246 -2.980 1.00 90.81 109 ILE A O 1
ATOM 800 N N . LEU A 1 110 ? -3.757 5.470 -1.926 1.00 90.25 110 LEU A N 1
ATOM 801 C CA . LEU A 1 110 ? -2.871 6.581 -2.244 1.00 90.25 110 LEU A CA 1
ATOM 802 C C . LEU A 1 110 ? -1.865 6.101 -3.293 1.00 90.25 110 LEU A C 1
ATOM 804 O O . LEU A 1 110 ? -0.941 5.352 -2.972 1.00 90.25 110 LEU A O 1
ATOM 808 N N . GLY A 1 111 ? -2.083 6.499 -4.546 1.00 88.06 111 GLY A N 1
ATOM 809 C CA . GLY A 1 111 ? -1.189 6.205 -5.662 1.00 88.06 111 GLY A CA 1
ATOM 810 C C . GLY A 1 111 ? -0.165 7.320 -5.838 1.00 88.06 111 GLY A C 1
ATOM 811 O O . GLY A 1 111 ? -0.521 8.457 -6.137 1.00 88.06 111 GLY A O 1
ATOM 812 N N . PHE A 1 112 ? 1.109 7.001 -5.667 1.00 85.44 112 PHE A N 1
ATOM 813 C CA . PHE A 1 112 ? 2.215 7.938 -5.824 1.00 85.44 112 PHE A CA 1
ATOM 814 C C . PHE A 1 112 ? 2.981 7.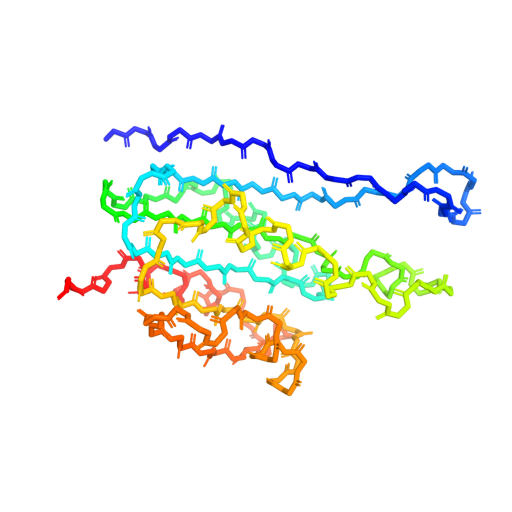591 -7.094 1.00 85.44 112 PHE A C 1
ATOM 816 O O . PHE A 1 112 ? 3.650 6.561 -7.137 1.00 85.44 112 PHE A O 1
ATOM 823 N N . GLY A 1 113 ? 2.855 8.426 -8.129 1.00 77.44 113 GLY A N 1
ATOM 824 C CA . GLY A 1 113 ? 3.428 8.130 -9.448 1.00 77.44 113 GLY A CA 1
ATOM 825 C C . GLY A 1 113 ? 2.653 7.068 -10.240 1.00 77.44 113 GLY A C 1
ATOM 826 O O . GLY A 1 113 ? 3.240 6.388 -11.072 1.00 77.44 113 GLY A O 1
ATOM 827 N N . ILE A 1 114 ? 1.352 6.903 -9.963 1.00 75.81 114 ILE A N 1
ATOM 828 C CA . ILE A 1 114 ? 0.465 5.940 -10.641 1.00 75.81 114 ILE A CA 1
ATOM 829 C C . ILE A 1 114 ? -0.792 6.655 -11.142 1.00 75.81 114 ILE A C 1
ATOM 831 O O . ILE A 1 114 ? -1.332 7.538 -10.457 1.00 75.81 114 ILE A O 1
ATOM 835 N N . ALA A 1 115 ? -1.252 6.278 -12.335 1.00 70.88 115 ALA A N 1
ATOM 836 C CA . ALA A 1 115 ? -2.428 6.857 -12.968 1.00 70.88 115 ALA A CA 1
ATOM 837 C C . ALA A 1 115 ? -3.740 6.280 -12.398 1.00 70.88 115 ALA A C 1
ATOM 839 O O . ALA A 1 115 ? -3.831 5.118 -12.007 1.00 70.88 115 ALA A O 1
ATOM 840 N N . GLU A 1 116 ? -4.785 7.109 -12.341 1.00 67.88 116 GLU A N 1
ATOM 841 C CA . GLU A 1 116 ? -6.077 6.758 -11.730 1.00 67.88 116 GLU A CA 1
ATOM 842 C C . GLU A 1 116 ? -6.816 5.621 -12.439 1.00 67.88 116 GLU A C 1
ATOM 844 O O . GLU A 1 116 ? -7.513 4.833 -11.804 1.00 67.88 116 GLU A O 1
ATOM 849 N N . ASN A 1 117 ? -6.633 5.495 -13.746 1.00 67.94 117 ASN A N 1
ATOM 850 C CA . ASN A 1 117 ? -7.262 4.468 -14.567 1.00 67.94 117 ASN A CA 1
ATOM 851 C C . ASN A 1 117 ? -6.657 3.063 -14.386 1.00 67.94 117 ASN A C 1
ATOM 853 O O . ASN A 1 117 ? -7.220 2.109 -14.914 1.00 67.94 117 ASN A O 1
ATOM 857 N N . GLU A 1 118 ? -5.552 2.911 -13.651 1.00 65.81 118 GLU A N 1
ATOM 858 C CA . GLU A 1 118 ? -4.834 1.631 -13.539 1.00 65.81 118 GLU A CA 1
ATOM 859 C C . GLU A 1 118 ? -5.281 0.756 -12.355 1.00 65.81 118 GLU A C 1
ATOM 861 O O . GLU A 1 118 ? -5.001 -0.438 -12.338 1.00 65.81 118 GLU A O 1
ATOM 866 N N . LEU A 1 119 ? -5.980 1.309 -11.356 1.00 69.81 119 LEU A N 1
ATOM 867 C CA . LEU A 1 119 ? -6.129 0.662 -10.038 1.00 69.81 119 LEU A CA 1
ATOM 868 C C . LEU A 1 119 ? -7.556 0.242 -9.633 1.00 69.81 119 LEU A C 1
ATOM 870 O O . LEU A 1 119 ? -7.709 -0.844 -9.065 1.00 69.81 119 LEU A O 1
ATOM 874 N N . PRO A 1 120 ? -8.620 1.030 -9.888 1.00 59.25 120 PRO A N 1
ATOM 875 C CA . PRO A 1 120 ? -9.959 0.718 -9.380 1.00 59.25 120 PRO A CA 1
ATOM 876 C C . PRO A 1 120 ? -10.570 -0.567 -9.951 1.00 59.25 120 PRO A C 1
ATOM 878 O O . PRO A 1 120 ? -11.390 -1.193 -9.287 1.00 59.25 120 PRO A O 1
ATOM 881 N N . ALA A 1 121 ? -10.156 -0.989 -11.150 1.00 63.72 121 ALA A N 1
ATOM 882 C CA . ALA A 1 121 ? -10.674 -2.190 -11.808 1.00 63.72 121 ALA A CA 1
ATOM 883 C C . ALA A 1 121 ? -10.246 -3.508 -11.130 1.00 63.72 121 ALA A C 1
ATOM 885 O O . ALA A 1 121 ? -10.824 -4.556 -11.406 1.00 63.72 121 ALA A O 1
ATOM 886 N N . ILE A 1 122 ? -9.238 -3.463 -10.252 1.00 65.25 122 ILE A N 1
ATOM 887 C CA . ILE A 1 122 ? -8.579 -4.658 -9.704 1.00 65.25 122 ILE A CA 1
ATOM 888 C C . ILE A 1 122 ? -9.199 -5.097 -8.368 1.00 65.25 122 ILE A C 1
ATOM 890 O O . ILE A 1 122 ? -9.085 -6.257 -7.963 1.00 65.25 122 ILE A O 1
ATOM 894 N N . PHE A 1 123 ? -9.879 -4.186 -7.669 1.00 68.69 123 PHE A N 1
ATOM 895 C CA . PHE A 1 123 ? -10.502 -4.506 -6.390 1.00 68.69 123 PHE A CA 1
ATOM 896 C C . PHE A 1 123 ? -11.871 -5.167 -6.598 1.00 68.69 123 PHE A C 1
ATOM 898 O O . PHE A 1 123 ? -12.648 -4.699 -7.430 1.00 68.69 123 PHE A O 1
ATOM 905 N N . PRO A 1 124 ? -12.194 -6.235 -5.840 1.00 58.12 124 PRO A N 1
ATOM 906 C CA . PRO A 1 124 ? -13.462 -6.940 -5.984 1.00 58.12 124 PRO A CA 1
ATOM 907 C C . PRO A 1 124 ? -14.650 -5.985 -5.796 1.00 58.12 124 PRO A C 1
ATOM 909 O O . PRO A 1 124 ? -14.867 -5.456 -4.703 1.00 58.12 124 PRO A O 1
ATOM 912 N N . THR A 1 125 ? -15.415 -5.761 -6.865 1.00 56.91 125 THR A N 1
ATOM 913 C CA . THR A 1 125 ? -16.614 -4.904 -6.886 1.00 56.91 125 THR A CA 1
ATOM 914 C C . THR A 1 125 ? -17.840 -5.576 -6.260 1.00 56.91 125 THR A C 1
ATOM 916 O O . THR A 1 125 ? -18.840 -4.916 -5.989 1.00 56.91 125 THR A O 1
ATOM 919 N N . ASP A 1 126 ? -17.763 -6.883 -5.998 1.00 57.44 126 ASP A N 1
AT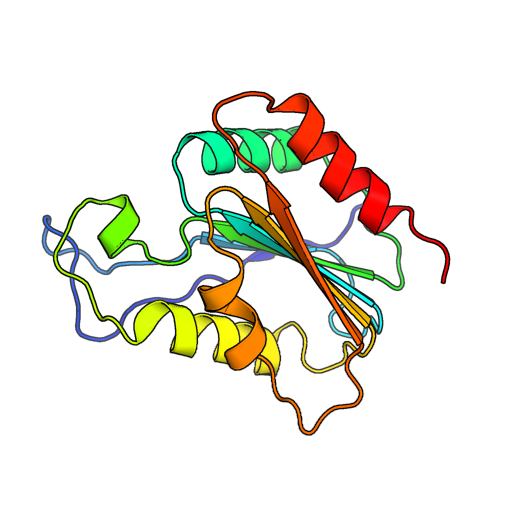OM 920 C CA . ASP A 1 126 ? -18.789 -7.692 -5.331 1.00 57.44 126 ASP A CA 1
ATOM 921 C C . ASP A 1 126 ? -18.839 -7.466 -3.810 1.00 57.44 126 ASP A C 1
ATOM 923 O O . ASP A 1 126 ? -19.818 -7.815 -3.143 1.00 57.44 126 ASP A O 1
ATOM 927 N N . ARG A 1 127 ? -17.805 -6.841 -3.241 1.00 59.94 127 ARG A N 1
ATOM 928 C CA . ARG A 1 127 ? -17.782 -6.425 -1.842 1.00 59.94 127 ARG A CA 1
ATOM 929 C C . ARG A 1 127 ? -18.288 -4.992 -1.718 1.00 59.94 127 ARG A C 1
ATOM 931 O O . ARG A 1 127 ? -17.925 -4.121 -2.499 1.00 59.94 127 ARG A O 1
ATOM 938 N N . ARG A 1 128 ? -19.063 -4.710 -0.662 1.00 65.50 128 ARG A N 1
ATOM 939 C CA . ARG A 1 128 ? -19.373 -3.333 -0.225 1.00 65.50 128 ARG A CA 1
ATOM 940 C C . ARG A 1 128 ? -18.114 -2.672 0.353 1.00 65.50 128 ARG A C 1
ATOM 942 O O . ARG A 1 128 ? -18.041 -2.422 1.553 1.00 65.50 128 ARG A O 1
ATOM 949 N N . ILE A 1 129 ? -17.101 -2.466 -0.484 1.00 74.62 129 ILE A N 1
ATOM 950 C CA . ILE A 1 129 ? -15.8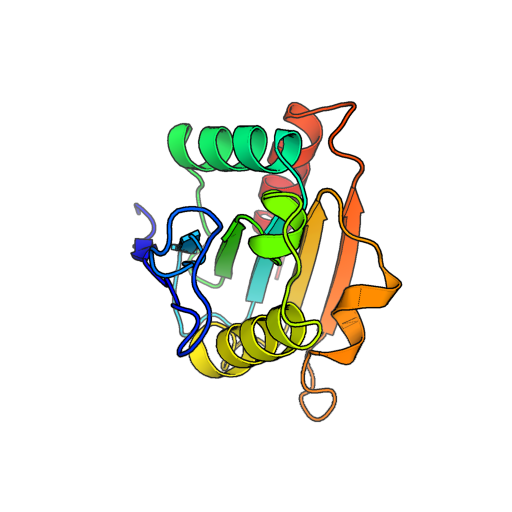95 -1.721 -0.144 1.00 74.62 129 ILE A CA 1
ATOM 951 C C . ILE A 1 129 ? -16.097 -0.308 -0.662 1.00 74.62 129 ILE A C 1
ATOM 953 O O . ILE A 1 129 ? -16.292 -0.089 -1.857 1.00 74.62 129 ILE A O 1
ATOM 957 N N . ARG A 1 130 ? -16.028 0.668 0.239 1.00 79.81 130 ARG A N 1
ATOM 958 C CA . ARG A 1 130 ? -15.860 2.058 -0.168 1.00 79.81 130 ARG A CA 1
ATOM 959 C C . ARG A 1 130 ? -14.402 2.249 -0.566 1.00 79.81 130 ARG A C 1
ATOM 961 O O . ARG A 1 130 ? -13.532 2.091 0.283 1.00 79.81 130 ARG A O 1
ATOM 968 N N . ILE A 1 131 ? -14.147 2.579 -1.830 1.00 81.88 131 ILE A N 1
ATOM 969 C CA . ILE A 1 131 ? -12.800 2.872 -2.327 1.00 81.88 131 ILE A CA 1
ATOM 970 C C . ILE A 1 131 ? -12.696 4.365 -2.620 1.00 81.88 131 ILE A C 1
ATOM 972 O O . ILE A 1 131 ? -13.515 4.918 -3.353 1.00 81.88 131 ILE A O 1
ATOM 976 N N . ILE A 1 132 ? -11.687 5.015 -2.046 1.00 81.88 132 ILE A N 1
ATOM 977 C CA . ILE A 1 132 ? -11.291 6.379 -2.405 1.00 81.88 132 ILE A CA 1
ATOM 978 C C . ILE A 1 132 ? -9.885 6.301 -2.976 1.00 81.88 132 ILE A C 1
ATOM 980 O O . ILE A 1 132 ? -8.956 5.935 -2.259 1.00 81.88 132 ILE A O 1
ATOM 984 N N . PHE A 1 133 ? -9.722 6.663 -4.244 1.00 82.50 133 PHE A N 1
ATOM 985 C CA . PHE A 1 133 ? -8.410 6.766 -4.862 1.00 82.50 133 PHE A CA 1
ATOM 986 C C . PHE A 1 133 ? -7.928 8.219 -4.869 1.00 82.50 133 PHE A C 1
ATOM 988 O O . PHE A 1 133 ? -8.703 9.142 -5.121 1.00 82.50 133 PHE A O 1
ATOM 995 N N . LYS A 1 134 ? -6.645 8.425 -4.563 1.00 82.06 134 LYS A N 1
ATOM 996 C CA . LYS A 1 134 ? -5.976 9.724 -4.674 1.00 82.06 134 LYS A CA 1
ATOM 997 C C . LYS A 1 134 ? -4.625 9.513 -5.350 1.00 82.06 134 LYS A C 1
ATOM 999 O O . LYS A 1 134 ? -3.746 8.889 -4.756 1.00 82.06 134 LYS A O 1
ATOM 1004 N N . SER A 1 135 ? -4.464 10.042 -6.562 1.00 80.38 135 SER A N 1
ATOM 1005 C CA . SER A 1 135 ? -3.153 10.129 -7.213 1.00 80.38 135 SER A CA 1
ATOM 1006 C C . SER A 1 135 ? -2.413 11.379 -6.745 1.00 80.38 135 SER A C 1
ATOM 1008 O O . SER A 1 135 ? -3.022 12.431 -6.519 1.00 80.38 135 SER A O 1
ATOM 1010 N N . MET A 1 136 ? -1.099 11.275 -6.583 1.00 76.62 136 MET A N 1
ATOM 1011 C CA . MET A 1 136 ? -0.228 12.408 -6.295 1.00 76.62 136 MET A CA 1
ATOM 1012 C C . MET A 1 136 ? 1.041 12.342 -7.144 1.00 76.62 136 MET A C 1
ATOM 1014 O O . MET A 1 136 ? 1.673 11.289 -7.251 1.00 76.62 136 MET A O 1
ATOM 1018 N N . ASP A 1 137 ? 1.428 13.495 -7.693 1.00 71.19 137 ASP A N 1
ATOM 1019 C CA . ASP A 1 137 ? 2.738 13.683 -8.315 1.00 71.19 137 ASP A CA 1
ATOM 1020 C C . ASP A 1 137 ? 3.817 13.767 -7.226 1.00 71.19 137 ASP A C 1
ATOM 1022 O O . ASP A 1 137 ? 3.719 14.519 -6.251 1.00 71.19 137 ASP A O 1
ATOM 1026 N N . THR A 1 138 ? 4.836 12.942 -7.389 1.00 63.06 138 THR A N 1
ATOM 1027 C CA . THR A 1 138 ? 5.931 12.684 -6.453 1.00 63.06 138 THR A CA 1
ATOM 1028 C C . THR A 1 138 ? 7.152 13.541 -6.745 1.00 63.06 138 THR A C 1
ATOM 1030 O O . THR A 1 138 ? 8.021 13.672 -5.882 1.00 63.06 138 THR A O 1
ATOM 1033 N N . ARG A 1 139 ? 7.207 14.181 -7.922 1.00 62.94 139 ARG A N 1
ATOM 1034 C CA . ARG A 1 139 ? 8.340 15.012 -8.354 1.00 62.94 139 ARG A CA 1
ATOM 1035 C C . ARG A 1 139 ? 8.445 16.324 -7.579 1.00 62.94 139 ARG A C 1
ATOM 1037 O O . ARG A 1 139 ? 9.488 16.966 -7.637 1.00 62.94 139 ARG A O 1
ATOM 1044 N N . THR A 1 140 ? 7.396 16.728 -6.856 1.00 54.00 140 THR A N 1
ATOM 1045 C CA . THR A 1 140 ? 7.320 18.084 -6.288 1.00 54.00 140 THR A CA 1
ATOM 1046 C C . THR A 1 140 ? 7.240 18.196 -4.766 1.00 54.00 140 THR A C 1
ATOM 1048 O O . THR A 1 140 ? 7.516 19.287 -4.280 1.00 54.00 140 THR A O 1
ATOM 1051 N N . ASP A 1 141 ? 6.893 17.160 -3.979 1.00 66.19 141 ASP A N 1
ATOM 1052 C CA . ASP A 1 141 ? 6.809 17.348 -2.512 1.00 66.19 141 ASP A CA 1
ATOM 1053 C C . ASP A 1 141 ? 6.750 16.053 -1.656 1.00 66.19 141 ASP A C 1
ATOM 1055 O O . ASP A 1 141 ? 5.684 15.473 -1.423 1.00 66.19 141 ASP A O 1
ATOM 1059 N N . LEU A 1 142 ? 7.892 15.645 -1.082 1.00 71.38 142 LEU A N 1
ATOM 1060 C CA . LEU A 1 142 ? 7.993 14.541 -0.106 1.00 71.38 142 LEU A CA 1
ATOM 1061 C C . LEU A 1 142 ? 7.143 14.781 1.158 1.00 71.38 142 LEU A C 1
ATOM 1063 O O . LEU A 1 142 ? 6.593 13.842 1.745 1.00 71.38 142 LEU A O 1
ATOM 1067 N N . THR A 1 143 ? 7.023 16.039 1.588 1.00 78.88 143 THR A N 1
ATOM 1068 C CA . THR A 1 143 ? 6.266 16.435 2.785 1.00 78.88 143 THR A CA 1
ATOM 1069 C C . THR A 1 143 ? 4.779 16.204 2.567 1.00 78.88 143 THR A C 1
ATOM 1071 O O . THR A 1 143 ? 4.076 15.727 3.464 1.00 78.88 143 THR A O 1
ATOM 1074 N N . ARG A 1 144 ? 4.300 16.471 1.349 1.00 80.62 144 ARG A N 1
ATOM 1075 C CA . ARG A 1 144 ? 2.911 16.239 0.952 1.00 80.62 144 ARG A CA 1
ATOM 1076 C C . ARG A 1 144 ? 2.537 14.764 1.014 1.00 80.62 144 ARG A C 1
ATOM 1078 O O . ARG A 1 144 ? 1.465 14.458 1.530 1.00 80.62 144 ARG A O 1
ATOM 1085 N N . MET A 1 145 ? 3.425 13.863 0.585 1.00 81.38 145 MET A N 1
ATOM 1086 C CA . MET A 1 145 ? 3.191 12.417 0.669 1.00 81.38 145 MET A CA 1
ATOM 1087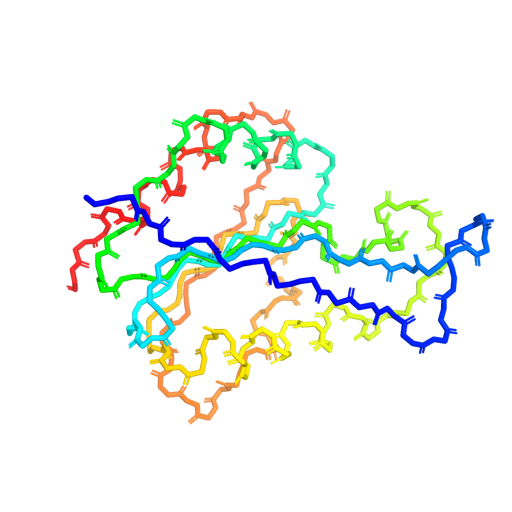 C C . MET A 1 145 ? 2.981 11.972 2.122 1.00 81.38 145 MET A C 1
ATOM 1089 O O . MET A 1 145 ? 1.976 11.343 2.457 1.00 81.38 145 MET A O 1
ATOM 1093 N N . ARG A 1 146 ? 3.896 12.368 3.017 1.00 83.19 146 ARG A N 1
ATOM 1094 C CA . ARG A 1 146 ? 3.794 12.038 4.448 1.00 83.19 146 ARG A CA 1
ATOM 1095 C C . ARG A 1 146 ? 2.530 12.623 5.067 1.00 83.19 146 ARG A C 1
ATOM 1097 O O . ARG A 1 146 ? 1.845 11.939 5.825 1.00 83.19 146 ARG A O 1
ATOM 1104 N N . LYS A 1 147 ? 2.208 13.878 4.739 1.00 86.50 147 LYS A N 1
ATOM 1105 C CA . LYS A 1 147 ? 0.998 14.553 5.219 1.00 86.50 147 LYS A CA 1
ATOM 1106 C C . LYS A 1 147 ? -0.265 13.840 4.742 1.00 86.50 147 LYS A C 1
ATOM 1108 O O . LYS A 1 147 ? -1.184 13.693 5.537 1.00 86.50 147 LYS A O 1
ATOM 1113 N N . ALA A 1 148 ? -0.294 13.366 3.498 1.00 88.69 148 ALA A N 1
ATOM 1114 C CA . ALA A 1 148 ? -1.418 12.619 2.949 1.00 88.69 148 ALA A CA 1
ATOM 1115 C C . ALA A 1 148 ? -1.641 11.306 3.704 1.00 88.69 148 ALA A C 1
ATOM 1117 O O . ALA A 1 148 ? -2.734 11.086 4.215 1.00 88.69 148 ALA A O 1
ATOM 1118 N N . VAL A 1 149 ? -0.598 10.482 3.870 1.00 88.88 149 VAL A N 1
ATOM 1119 C CA . VAL A 1 149 ? -0.724 9.215 4.611 1.00 88.88 149 VAL A CA 1
ATOM 1120 C C . VAL A 1 149 ? -1.187 9.467 6.048 1.00 88.88 149 VAL A C 1
ATOM 1122 O O . VAL A 1 149 ? -2.127 8.826 6.513 1.00 88.88 149 VAL A O 1
ATOM 1125 N N . LYS A 1 150 ? -0.587 10.446 6.740 1.00 89.25 150 LYS A N 1
ATOM 1126 C CA . LYS A 1 150 ? -0.988 10.812 8.108 1.00 89.25 150 LYS A CA 1
ATOM 1127 C C . LYS A 1 150 ? -2.428 11.325 8.180 1.00 89.25 150 LYS A C 1
ATOM 1129 O O . LYS A 1 150 ? -3.127 10.991 9.128 1.00 89.25 150 LYS A O 1
ATOM 1134 N N . ALA A 1 151 ? -2.873 12.112 7.202 1.00 91.12 151 ALA A N 1
ATOM 1135 C CA . ALA A 1 151 ? -4.239 12.627 7.158 1.00 91.12 151 ALA A CA 1
ATOM 1136 C C . ALA A 1 151 ? -5.267 11.501 6.990 1.00 91.12 151 ALA A C 1
ATOM 1138 O O . ALA A 1 151 ? -6.278 11.502 7.686 1.00 91.12 151 ALA A O 1
ATOM 1139 N N . GLU A 1 152 ? -4.994 10.515 6.130 1.00 93.25 152 GLU A N 1
ATOM 1140 C CA . GLU A 1 152 ? -5.906 9.380 5.950 1.00 93.25 152 GLU A CA 1
ATOM 1141 C C . GLU A 1 152 ? -5.945 8.459 7.168 1.00 93.25 152 GLU A C 1
ATOM 1143 O O . GLU A 1 152 ? -7.015 7.982 7.536 1.00 93.25 152 GLU A O 1
ATOM 1148 N N . LEU A 1 153 ? -4.805 8.251 7.832 1.00 90.44 153 LEU A N 1
ATOM 1149 C CA . LEU A 1 153 ? -4.750 7.506 9.093 1.00 90.44 153 LEU A CA 1
ATOM 1150 C C . LEU A 1 153 ? -5.418 8.253 10.257 1.00 90.44 153 LEU A C 1
ATOM 1152 O O . LEU A 1 153 ? -5.783 7.631 11.245 1.00 90.44 153 LEU A O 1
ATOM 1156 N N . ALA A 1 154 ? -5.581 9.573 10.160 1.00 89.81 154 ALA A N 1
ATOM 1157 C CA . ALA A 1 154 ? -6.282 10.384 11.153 1.00 89.81 154 ALA A CA 1
ATOM 1158 C C . ALA A 1 154 ? -7.775 10.580 10.831 1.00 89.81 154 ALA A C 1
ATOM 1160 O O . ALA A 1 154 ? -8.467 11.296 11.559 1.00 89.81 154 ALA A O 1
ATOM 1161 N N . ARG A 1 155 ? -8.286 9.992 9.737 1.00 85.25 155 ARG A N 1
ATOM 1162 C CA . ARG A 1 155 ? -9.682 10.167 9.329 1.00 85.25 155 ARG A CA 1
ATOM 1163 C C . ARG A 1 155 ? -10.619 9.555 10.384 1.00 85.25 155 ARG A C 1
ATOM 1165 O O . ARG A 1 155 ? -10.398 8.415 10.793 1.00 85.25 155 ARG A O 1
ATOM 1172 N N . PRO A 1 156 ? -11.673 10.276 10.812 1.00 73.56 156 PRO A N 1
ATOM 1173 C CA . PRO A 1 156 ? -12.659 9.726 11.730 1.00 73.56 156 PRO A CA 1
ATOM 1174 C C . PRO A 1 156 ? -13.374 8.512 11.133 1.00 73.56 156 PRO A C 1
ATOM 1176 O O . PRO A 1 156 ? -13.394 8.306 9.914 1.00 73.56 156 PRO A O 1
ATOM 1179 N N . ALA A 1 157 ? -13.927 7.710 12.040 1.00 62.44 157 ALA A N 1
ATOM 1180 C CA . ALA A 1 157 ? -14.561 6.444 11.728 1.00 62.44 157 ALA A CA 1
ATOM 1181 C C . ALA A 1 157 ? -15.801 6.544 10.844 1.00 62.44 157 ALA A C 1
ATOM 1183 O O . ALA A 1 157 ? -16.582 7.501 11.023 1.00 62.44 157 ALA A O 1
#

Sequence (157 aa):
MKARADTISRAHMGKSGPDGKPVFIDSVALGSRGAKKAVLVIVGDIHASVAVTALLQDGVAVPDDMRLVVVHALDPFAFMNAPGDPAWSEKMLKAIATEDLSRVSDLVILGFGIAENELPAIFPTDRRIRIIFKSMDTRTDLTRMRKAVKAELARPA

Secondary structure (DSSP, 8-state):
-PPPEEE--EEEEEEE-TTSSEEEEEEEEEE-TT-SEEEEEEE-SHHHHHHHHHHHHT-----TTEEEEEEE-SSHHHHTT----TTHHHHHHHHHHHHTSTT-SEEEEEEES--GGGSGGGS-TTS--EEEEEEE-SSS-HHHHHHHHHHHHT---

pLDDT: mean 80.92, std 10.0, range [46.94, 95.0]

Foldseek 3Di:
DAWDKDFDKDWDDPDDDPVRHIDMKGKIKTEDLQAQEEEEEEAAEPLSVVLVVVLVVVGDDADNNYMYMYIHRLPVCVHVVHDGDPCSSLVVVLCCLVRRVVNYQEYEYEYENDDPVPPPVRHDPVGNHHYHYDYDYSPPDSPVSSVVVNVSSVDDD